Protein AF-A0A1D9H1N9-F1 (afdb_monomer)

Structure (mmCIF, N/CA/C/O backbone):
data_AF-A0A1D9H1N9-F1
#
_entry.id   AF-A0A1D9H1N9-F1
#
loop_
_atom_site.group_PDB
_atom_site.id
_atom_site.type_symbol
_atom_site.label_atom_id
_atom_site.label_alt_id
_atom_site.label_comp_id
_atom_site.label_asym_id
_atom_site.label_entity_id
_atom_site.label_seq_id
_atom_site.pdbx_PDB_ins_code
_atom_site.Cartn_x
_atom_site.Cartn_y
_atom_site.Cartn_z
_atom_site.occupancy
_atom_site.B_iso_or_equiv
_atom_site.auth_seq_id
_atom_site.auth_comp_id
_atom_site.auth_asym_id
_atom_site.auth_atom_id
_atom_site.pdbx_PDB_model_num
ATOM 1 N N . MET A 1 1 ? 19.280 -56.111 -34.566 1.00 44.72 1 MET A N 1
ATOM 2 C CA . MET A 1 1 ? 19.127 -55.750 -33.140 1.00 44.72 1 MET A CA 1
ATOM 3 C C . MET A 1 1 ? 18.303 -54.474 -33.070 1.00 44.72 1 MET A C 1
ATOM 5 O O . MET A 1 1 ? 18.637 -53.517 -33.753 1.00 44.72 1 MET A O 1
ATOM 9 N N . ILE A 1 2 ? 17.181 -54.545 -32.355 1.00 43.91 2 ILE A N 1
ATOM 10 C CA . ILE A 1 2 ? 16.173 -53.493 -32.111 1.00 43.91 2 ILE A CA 1
ATOM 11 C C . ILE A 1 2 ? 16.805 -52.339 -31.283 1.00 43.91 2 ILE A C 1
ATOM 13 O O . ILE A 1 2 ? 17.790 -52.599 -30.591 1.00 43.91 2 ILE A O 1
ATOM 17 N N . PRO A 1 3 ? 16.332 -51.077 -31.404 1.00 46.34 3 PRO A N 1
ATOM 18 C CA . PRO A 1 3 ? 17.131 -49.866 -31.219 1.00 46.34 3 PRO A CA 1
ATOM 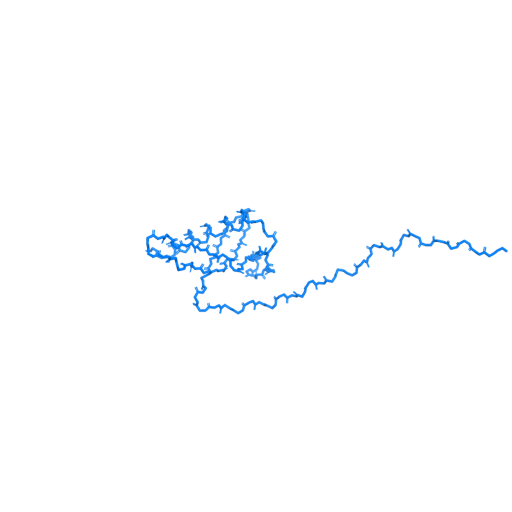19 C C . PRO A 1 3 ? 17.134 -49.358 -29.770 1.00 46.34 3 PRO A C 1
ATOM 21 O O . PRO A 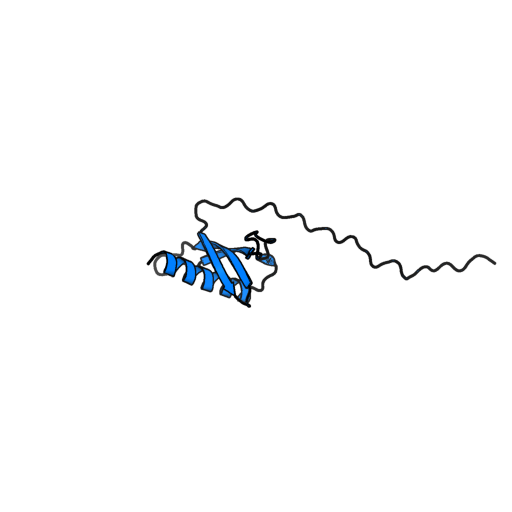1 3 ? 16.129 -49.447 -29.069 1.00 46.34 3 PRO A O 1
ATOM 24 N N . ASN A 1 4 ? 18.245 -48.753 -29.340 1.00 46.78 4 ASN A N 1
ATOM 25 C CA . ASN A 1 4 ? 18.304 -48.031 -28.069 1.00 46.78 4 ASN A CA 1
ATOM 26 C C . ASN A 1 4 ? 17.638 -46.656 -28.213 1.00 46.78 4 ASN A C 1
ATOM 28 O O . ASN A 1 4 ? 18.249 -45.678 -28.638 1.00 46.78 4 ASN A O 1
ATOM 32 N N . LEU A 1 5 ? 16.361 -46.610 -27.845 1.00 46.69 5 LEU A N 1
ATOM 33 C CA . LEU A 1 5 ? 15.670 -45.408 -27.397 1.00 46.69 5 LEU A CA 1
ATOM 34 C C . LEU A 1 5 ? 16.229 -44.992 -26.029 1.00 46.69 5 LEU A C 1
ATOM 36 O O . LEU A 1 5 ? 16.135 -45.772 -25.089 1.00 46.69 5 LEU A O 1
ATOM 40 N N . HIS A 1 6 ? 16.730 -43.761 -25.905 1.00 38.47 6 HIS A N 1
ATOM 41 C CA . HIS A 1 6 ? 16.352 -42.876 -24.794 1.00 38.47 6 HIS A CA 1
ATOM 42 C C . HIS A 1 6 ? 16.757 -41.414 -25.085 1.00 38.47 6 HIS A C 1
ATOM 44 O O . HIS A 1 6 ? 17.907 -41.027 -24.878 1.00 38.47 6 HIS A O 1
ATOM 50 N N . PRO A 1 7 ? 15.820 -40.573 -25.556 1.00 43.94 7 PRO A N 1
ATOM 51 C CA . PRO A 1 7 ? 15.943 -39.125 -25.498 1.00 43.94 7 PRO A CA 1
ATOM 52 C C . PRO A 1 7 ? 15.465 -38.659 -24.115 1.00 43.94 7 PRO A C 1
ATOM 54 O O . PRO A 1 7 ? 14.269 -38.529 -23.879 1.00 43.94 7 PRO A O 1
ATOM 57 N N . ALA A 1 8 ? 16.382 -38.440 -23.174 1.00 43.03 8 ALA A N 1
ATOM 58 C CA . ALA A 1 8 ? 16.038 -38.012 -21.811 1.00 43.03 8 ALA A CA 1
ATOM 59 C C . ALA A 1 8 ? 16.629 -36.644 -21.437 1.00 43.03 8 ALA A C 1
ATOM 61 O O . ALA A 1 8 ? 17.026 -36.426 -20.298 1.00 43.03 8 ALA A O 1
ATOM 62 N N . LEU A 1 9 ? 16.673 -35.704 -22.386 1.00 42.69 9 LEU A N 1
ATOM 63 C CA . LEU A 1 9 ? 16.978 -34.303 -22.078 1.00 42.69 9 LEU A CA 1
ATOM 64 C C . LEU A 1 9 ? 16.164 -33.329 -22.942 1.00 42.69 9 LEU A C 1
ATOM 66 O O . LEU A 1 9 ? 16.699 -32.418 -23.559 1.00 42.69 9 LEU A O 1
ATOM 70 N N . ALA A 1 10 ? 14.852 -33.549 -23.015 1.00 39.78 10 ALA A N 1
ATOM 71 C CA . ALA A 1 10 ? 13.915 -32.618 -23.651 1.00 39.78 10 ALA A CA 1
ATOM 72 C C . ALA A 1 10 ? 12.621 -32.451 -22.833 1.00 39.78 10 ALA A C 1
ATOM 74 O O . ALA A 1 10 ? 11.543 -32.267 -23.387 1.00 39.78 10 ALA A O 1
ATOM 75 N N . ALA A 1 11 ? 12.718 -32.531 -21.504 1.00 43.41 11 ALA A N 1
ATOM 76 C CA . ALA A 1 11 ? 11.592 -32.331 -20.595 1.00 43.41 11 ALA A CA 1
ATOM 77 C C . ALA A 1 11 ? 11.924 -31.244 -19.563 1.00 43.41 11 ALA A C 1
ATOM 79 O O . ALA A 1 11 ? 12.061 -31.520 -18.379 1.00 43.41 11 ALA A O 1
ATOM 80 N N . ALA A 1 12 ? 12.099 -30.004 -20.023 1.00 45.78 12 ALA A N 1
ATOM 81 C CA . ALA A 1 12 ? 12.140 -28.835 -19.137 1.00 45.78 12 ALA A CA 1
ATOM 82 C C . ALA A 1 12 ? 11.652 -27.550 -19.829 1.00 45.78 12 ALA A C 1
ATOM 84 O O . ALA A 1 12 ? 12.121 -26.457 -19.538 1.00 45.78 12 ALA A O 1
ATOM 85 N N . LEU A 1 13 ? 10.699 -27.676 -20.752 1.00 41.06 13 LEU A N 1
ATOM 86 C CA . LEU A 1 13 ? 9.927 -26.543 -21.255 1.00 41.06 13 LEU A CA 1
ATOM 87 C C . LEU A 1 13 ? 8.454 -26.873 -21.045 1.00 41.06 13 LEU A C 1
ATOM 89 O O . LEU A 1 13 ? 7.711 -27.148 -21.983 1.00 41.06 13 LEU A O 1
ATOM 93 N N . ALA A 1 14 ? 8.043 -26.897 -19.776 1.00 44.03 14 ALA A N 1
ATOM 94 C CA . ALA A 1 14 ? 6.645 -26.635 -19.491 1.00 44.03 14 ALA A CA 1
ATOM 95 C C . ALA A 1 14 ? 6.345 -25.236 -20.058 1.00 44.03 14 ALA A C 1
ATOM 97 O O . ALA A 1 14 ? 7.137 -24.318 -19.815 1.00 44.03 14 ALA A O 1
ATOM 98 N N . PRO A 1 15 ? 5.262 -25.042 -20.830 1.00 44.38 15 PRO A N 1
ATOM 99 C CA . PRO A 1 15 ? 4.817 -23.696 -21.128 1.00 44.38 15 PRO A CA 1
ATOM 100 C C . PRO A 1 15 ? 4.586 -23.018 -19.779 1.00 44.38 15 PRO A C 1
ATOM 102 O O . PRO A 1 15 ? 3.844 -23.529 -18.940 1.00 44.38 15 PRO A O 1
ATOM 105 N N . PHE A 1 16 ? 5.272 -21.901 -19.550 1.00 44.72 16 PHE A N 1
ATOM 106 C CA . PHE A 1 16 ? 4.879 -20.959 -18.519 1.00 44.72 16 PHE A CA 1
ATOM 107 C C . PHE A 1 16 ? 3.438 -20.588 -18.858 1.00 44.72 16 PHE A C 1
ATOM 109 O O . PHE A 1 16 ? 3.209 -19.805 -19.777 1.00 44.72 16 PHE A O 1
ATOM 116 N N . SER A 1 17 ? 2.463 -21.239 -18.218 1.00 41.66 17 SER A N 1
ATOM 117 C CA . SER A 1 17 ? 1.085 -20.777 -18.263 1.00 41.66 17 SER A CA 1
ATOM 118 C C . SER A 1 17 ? 1.144 -19.364 -17.707 1.00 41.66 17 SER A C 1
ATOM 120 O O . SER A 1 17 ? 1.472 -19.227 -16.524 1.00 41.66 17 SER A O 1
ATOM 122 N N . PRO A 1 18 ? 0.890 -18.310 -18.505 1.00 45.25 18 PRO A N 1
ATOM 123 C CA . PRO A 1 18 ? 0.655 -17.022 -17.897 1.00 45.25 18 PRO A CA 1
ATOM 124 C C . PRO A 1 18 ? -0.537 -17.248 -16.971 1.00 45.25 18 PRO A C 1
ATOM 126 O O . PRO A 1 18 ? -1.612 -17.656 -17.419 1.00 45.25 18 PRO A O 1
ATOM 129 N N . ALA A 1 19 ? -0.322 -17.073 -15.664 1.00 46.56 19 ALA A N 1
ATOM 130 C CA . ALA A 1 19 ? -1.430 -16.933 -14.736 1.00 46.56 19 ALA A CA 1
ATOM 131 C C . ALA A 1 19 ? -2.409 -15.939 -15.378 1.00 46.56 19 ALA A C 1
ATOM 133 O O . ALA A 1 19 ? -1.938 -14.971 -15.994 1.00 46.56 19 ALA A O 1
ATOM 134 N N . PRO A 1 20 ? -3.729 -16.199 -15.334 1.00 47.78 20 PRO A N 1
ATOM 135 C CA . PRO A 1 20 ? -4.696 -15.324 -15.975 1.00 47.78 20 PRO A CA 1
ATOM 136 C C . PRO A 1 20 ? -4.364 -13.905 -15.545 1.00 47.78 20 PRO A C 1
ATOM 138 O O . PRO A 1 20 ? -4.300 -13.635 -14.347 1.00 47.78 20 PRO A O 1
ATOM 141 N N . THR A 1 21 ? -4.049 -13.043 -16.514 1.00 52.25 21 THR A N 1
ATOM 142 C CA . THR A 1 21 ? -3.841 -11.622 -16.268 1.00 52.25 21 THR A CA 1
ATOM 143 C C . THR A 1 21 ? -5.095 -11.162 -15.553 1.00 52.25 21 THR A C 1
ATOM 145 O O . THR A 1 21 ? -6.151 -11.057 -16.178 1.00 52.25 21 THR A O 1
ATOM 148 N N . ALA A 1 22 ? -5.013 -11.016 -14.228 1.00 52.94 22 ALA A N 1
ATOM 149 C CA . ALA A 1 22 ? -6.123 -10.544 -13.433 1.00 52.94 22 ALA A CA 1
ATOM 150 C C . ALA A 1 22 ? -6.483 -9.197 -14.046 1.00 52.94 22 ALA A C 1
ATOM 152 O O . ALA A 1 22 ? -5.656 -8.280 -14.070 1.00 52.94 22 ALA A O 1
ATOM 153 N N . ALA A 1 23 ? -7.659 -9.136 -14.674 1.00 51.00 23 ALA A N 1
ATOM 154 C CA . ALA A 1 23 ? -8.135 -7.915 -15.292 1.00 51.00 23 ALA A CA 1
ATOM 155 C C . ALA A 1 23 ? -7.996 -6.795 -14.250 1.00 51.00 23 ALA A C 1
ATOM 157 O O . ALA A 1 23 ? -8.287 -7.053 -13.076 1.00 51.00 23 ALA A O 1
ATOM 158 N N . PRO A 1 24 ? -7.506 -5.601 -14.631 1.00 56.19 24 PRO A N 1
ATOM 159 C CA . PRO A 1 24 ? -7.285 -4.523 -13.678 1.00 56.19 24 PRO A CA 1
ATOM 160 C C . PRO A 1 24 ? -8.553 -4.337 -12.846 1.00 56.19 24 PRO A C 1
ATOM 162 O O . PRO A 1 24 ? -9.640 -4.142 -13.403 1.00 56.19 24 PRO A O 1
ATOM 165 N N . ARG A 1 25 ? -8.428 -4.495 -11.520 1.00 62.41 25 ARG A N 1
ATOM 166 C CA . ARG A 1 25 ? -9.554 -4.312 -10.604 1.00 62.41 25 ARG A CA 1
ATOM 167 C C . ARG A 1 25 ? -10.122 -2.921 -10.859 1.00 62.41 25 ARG A C 1
ATOM 169 O O . ARG A 1 25 ? -9.382 -1.942 -10.919 1.00 62.41 25 ARG A O 1
ATOM 176 N N . ARG A 1 26 ? -11.437 -2.843 -11.079 1.00 64.56 26 ARG A N 1
ATOM 177 C CA . ARG A 1 26 ? -12.103 -1.549 -11.218 1.00 64.56 26 ARG A CA 1
ATOM 178 C C . ARG A 1 26 ? -12.050 -0.869 -9.843 1.00 64.56 26 ARG A C 1
ATOM 180 O O . ARG A 1 26 ? -12.519 -1.506 -8.898 1.00 64.56 26 ARG A O 1
ATOM 187 N N . PRO A 1 27 ? -11.529 0.367 -9.740 1.00 63.56 27 PRO A N 1
ATOM 188 C CA . PRO A 1 27 ? -11.434 1.047 -8.460 1.00 63.56 27 PRO A CA 1
ATOM 189 C C . PRO A 1 27 ? -12.807 1.179 -7.808 1.00 63.56 27 PRO A C 1
ATOM 191 O O . PRO A 1 27 ? -13.788 1.517 -8.487 1.00 63.56 27 PRO A O 1
ATOM 194 N N . ARG A 1 28 ? -12.895 0.894 -6.511 1.00 73.31 28 ARG A N 1
ATOM 195 C CA . ARG A 1 28 ? -14.100 1.172 -5.717 1.00 73.31 28 ARG A CA 1
ATOM 196 C C . ARG A 1 28 ? -14.120 2.648 -5.320 1.00 73.31 28 ARG A C 1
ATOM 198 O O . ARG A 1 28 ? -13.079 3.287 -5.242 1.00 73.31 28 ARG A O 1
ATOM 205 N N . ALA A 1 29 ? -15.311 3.198 -5.080 1.00 72.00 29 ALA A N 1
ATOM 206 C CA . ALA A 1 29 ? -15.471 4.622 -4.763 1.00 72.00 29 ALA A CA 1
ATOM 207 C C . ALA A 1 29 ? -14.737 5.048 -3.476 1.00 72.00 29 ALA A C 1
ATOM 209 O O . ALA A 1 29 ? -14.339 6.203 -3.359 1.00 72.00 29 ALA A O 1
ATOM 210 N N . ASP A 1 30 ? -14.543 4.109 -2.550 1.00 80.19 30 ASP A N 1
ATOM 211 C CA . ASP A 1 30 ? -13.923 4.349 -1.246 1.00 80.19 30 ASP A CA 1
ATOM 212 C C . ASP A 1 30 ? -12.410 4.045 -1.230 1.00 80.19 30 ASP A C 1
ATOM 214 O O . ASP A 1 30 ? -11.742 4.259 -0.217 1.00 80.19 30 ASP A O 1
ATOM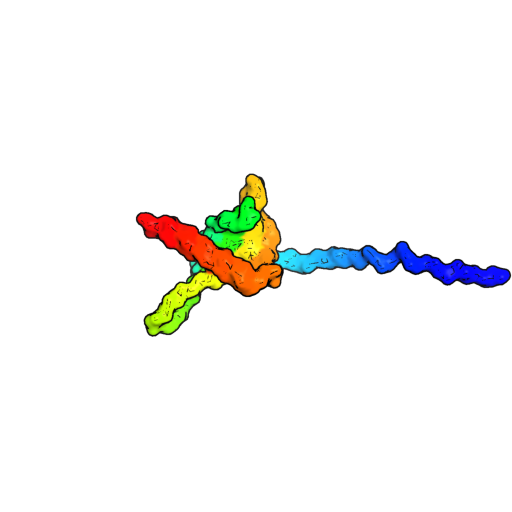 218 N N . GLU A 1 31 ? -11.849 3.571 -2.349 1.00 88.50 31 GLU A N 1
ATOM 219 C CA . GLU A 1 31 ? -10.418 3.291 -2.464 1.00 88.50 31 GLU A CA 1
ATOM 220 C C . GLU A 1 31 ? -9.611 4.586 -2.611 1.00 88.50 31 GLU A C 1
ATOM 222 O O . GLU A 1 31 ? -9.950 5.496 -3.373 1.00 88.50 31 GLU A O 1
A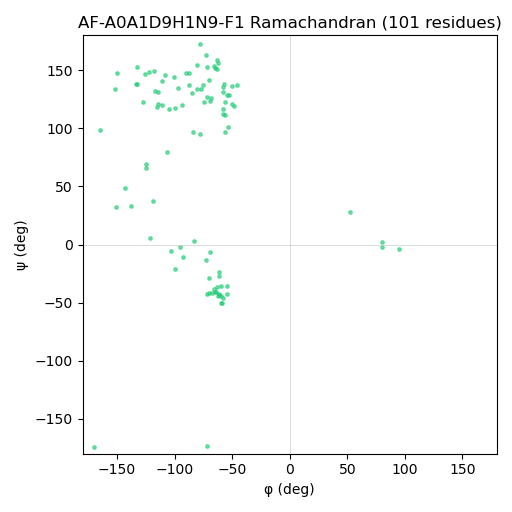TOM 227 N N . GLN A 1 32 ? -8.489 4.653 -1.901 1.00 90.44 32 GLN A N 1
ATOM 228 C CA . GLN A 1 32 ? -7.494 5.708 -2.023 1.00 90.44 32 GLN A CA 1
ATOM 229 C C . GLN A 1 32 ? -6.246 5.161 -2.704 1.00 90.44 32 GLN A C 1
ATOM 231 O O . GLN A 1 32 ? -5.876 3.998 -2.540 1.00 90.44 32 GLN A O 1
ATOM 236 N N . SER A 1 33 ? -5.606 6.017 -3.494 1.00 91.75 33 SER A N 1
ATOM 237 C CA . SER A 1 33 ? -4.377 5.693 -4.215 1.00 91.75 33 SER A CA 1
ATOM 238 C C . SER A 1 33 ? -3.231 6.541 -3.683 1.00 91.75 33 SER A C 1
ATOM 240 O O . SER A 1 33 ? -3.362 7.760 -3.581 1.00 91.75 33 SER A O 1
ATOM 242 N N . ALA A 1 34 ? -2.107 5.901 -3.389 1.00 94.00 34 ALA A N 1
ATOM 243 C CA . ALA A 1 34 ? -0.861 6.539 -3.000 1.00 94.00 34 ALA A CA 1
ATOM 244 C C . ALA A 1 34 ? 0.259 6.141 -3.967 1.00 94.00 34 ALA A C 1
ATOM 246 O O . ALA A 1 34 ? 0.271 5.027 -4.502 1.00 94.00 34 ALA A O 1
ATOM 247 N N . VAL A 1 35 ? 1.205 7.054 -4.179 1.00 94.06 35 VAL A N 1
ATOM 248 C CA . VAL A 1 35 ? 2.452 6.768 -4.891 1.00 94.06 35 VAL A CA 1
ATOM 249 C C . VAL A 1 35 ? 3.585 6.829 -3.881 1.00 94.06 35 VAL A C 1
ATOM 251 O O . VAL A 1 35 ? 3.784 7.858 -3.244 1.00 94.06 35 VAL A O 1
ATOM 254 N N . VAL A 1 36 ? 4.311 5.727 -3.718 1.00 94.12 36 VAL A N 1
ATOM 255 C CA . VAL A 1 36 ? 5.348 5.592 -2.688 1.00 94.12 36 VAL A CA 1
ATOM 256 C C . VAL A 1 36 ? 6.678 5.173 -3.307 1.00 94.12 36 VAL A C 1
ATOM 258 O O . VAL A 1 36 ? 6.707 4.437 -4.293 1.00 94.12 36 VAL A O 1
ATOM 261 N N . LEU A 1 37 ? 7.784 5.636 -2.725 1.00 93.31 37 LEU A N 1
ATOM 262 C CA . LEU A 1 37 ? 9.144 5.259 -3.113 1.00 93.31 37 LEU A CA 1
ATOM 263 C C . LEU A 1 37 ? 9.709 4.301 -2.064 1.00 93.31 37 LEU A C 1
ATOM 265 O O . LEU A 1 37 ? 9.885 4.684 -0.908 1.00 93.31 37 LEU A O 1
ATOM 269 N N . THR A 1 38 ? 10.010 3.063 -2.450 1.00 92.25 38 THR A N 1
ATOM 270 C CA . THR A 1 38 ? 10.647 2.088 -1.551 1.00 92.25 38 THR A CA 1
ATOM 271 C C . THR A 1 38 ? 11.518 1.111 -2.326 1.00 92.25 38 THR A C 1
ATOM 273 O O . THR A 1 38 ? 11.254 0.805 -3.489 1.00 92.25 38 THR A O 1
ATOM 276 N N . ALA A 1 39 ? 12.605 0.666 -1.691 1.00 88.12 39 ALA A N 1
ATOM 277 C CA . ALA A 1 39 ? 13.659 -0.136 -2.315 1.00 88.12 39 ALA A CA 1
ATOM 278 C C . ALA A 1 39 ? 14.231 0.473 -3.618 1.00 88.12 39 ALA A C 1
ATOM 280 O O . ALA A 1 39 ? 14.709 -0.253 -4.482 1.00 88.12 39 ALA A O 1
ATOM 281 N N . GLY A 1 40 ? 14.197 1.806 -3.750 1.00 91.56 40 GLY A N 1
ATOM 282 C CA . GLY A 1 40 ? 14.669 2.525 -4.940 1.00 91.56 40 GLY A CA 1
ATOM 283 C C . GLY A 1 40 ? 13.686 2.557 -6.115 1.00 91.56 40 GLY A C 1
ATOM 284 O O . GLY A 1 40 ? 14.014 3.148 -7.137 1.00 91.56 40 GLY A O 1
ATOM 285 N N . GLU A 1 41 ? 12.491 1.985 -5.961 1.00 93.62 41 GLU A N 1
ATOM 286 C CA . GLU A 1 41 ? 11.478 1.873 -7.015 1.00 93.62 41 GLU A CA 1
ATOM 287 C C . GLU A 1 41 ? 10.199 2.634 -6.642 1.00 93.62 41 GLU A C 1
ATOM 289 O O . GLU A 1 41 ? 9.845 2.746 -5.461 1.00 93.62 41 GLU A O 1
ATOM 294 N N . TRP A 1 42 ? 9.490 3.150 -7.649 1.00 95.50 42 TRP A N 1
ATOM 295 C CA . TRP A 1 42 ? 8.192 3.802 -7.467 1.00 95.50 42 TRP A CA 1
ATOM 296 C C . TRP A 1 42 ? 7.059 2.782 -7.517 1.00 95.50 42 TRP A C 1
ATOM 298 O O . TRP A 1 42 ? 7.017 1.913 -8.388 1.00 95.50 42 TRP A O 1
ATOM 308 N N . TRP A 1 43 ? 6.098 2.925 -6.611 1.00 95.69 43 TRP A N 1
ATOM 309 C CA . TRP A 1 43 ? 4.989 1.993 -6.461 1.00 95.69 43 TRP A CA 1
ATOM 310 C C . TRP A 1 43 ? 3.662 2.728 -6.363 1.00 95.69 43 TRP A C 1
ATOM 312 O O . TRP A 1 43 ? 3.540 3.728 -5.660 1.00 95.69 43 TRP A O 1
ATOM 322 N N . SER A 1 44 ? 2.653 2.199 -7.044 1.00 95.44 44 SER A N 1
ATOM 323 C CA . SER A 1 44 ? 1.257 2.567 -6.867 1.00 95.44 44 SER A CA 1
ATOM 324 C C . SER A 1 44 ? 0.632 1.606 -5.864 1.00 95.44 44 SER A C 1
ATOM 326 O O . SER A 1 44 ? 0.611 0.391 -6.085 1.00 95.44 44 SER A O 1
ATOM 328 N N . VAL A 1 45 ? 0.134 2.159 -4.763 1.00 95.06 45 VAL A N 1
ATOM 329 C CA . VAL A 1 45 ? -0.568 1.423 -3.712 1.00 95.06 45 VAL A CA 1
ATOM 330 C C . VAL A 1 45 ? -2.011 1.900 -3.699 1.00 95.06 45 VAL A C 1
ATOM 332 O O . VAL A 1 45 ? -2.274 3.087 -3.521 1.00 95.06 45 VAL A O 1
ATOM 335 N N . ILE A 1 46 ? -2.944 0.980 -3.907 1.00 94.38 46 ILE A N 1
ATOM 336 C CA . ILE A 1 46 ? -4.383 1.242 -3.877 1.00 94.38 46 ILE A CA 1
ATOM 337 C C . ILE A 1 46 ? -4.974 0.417 -2.745 1.00 94.38 46 ILE A C 1
ATOM 339 O O . ILE A 1 46 ? -4.681 -0.775 -2.627 1.00 94.38 46 ILE A O 1
ATOM 343 N N . GLY A 1 47 ? -5.799 1.039 -1.918 1.00 93.38 47 GLY A N 1
ATOM 344 C CA . GLY A 1 47 ? -6.376 0.396 -0.747 1.00 93.38 47 GLY A CA 1
ATOM 345 C C . GLY A 1 47 ? -7.468 1.232 -0.108 1.00 93.38 47 GLY A C 1
ATOM 346 O O . GLY A 1 47 ? -7.848 2.279 -0.627 1.00 93.38 47 GLY A O 1
ATOM 347 N N . GLU A 1 48 ? -7.971 0.776 1.027 1.00 93.94 48 GLU A N 1
ATOM 348 C CA . GLU A 1 48 ? -9.043 1.445 1.763 1.00 93.94 48 GLU A CA 1
ATOM 349 C C . GLU A 1 48 ? -8.700 1.547 3.249 1.00 93.94 48 GLU A C 1
ATOM 351 O O . GLU A 1 48 ? -7.952 0.734 3.793 1.00 93.94 48 GLU A O 1
ATOM 356 N N . PHE A 1 49 ? -9.242 2.564 3.919 1.00 92.06 49 PHE A N 1
ATOM 357 C CA . PHE A 1 49 ? -9.161 2.640 5.373 1.00 92.06 49 PHE A CA 1
ATOM 358 C C . PHE A 1 49 ? -10.236 1.755 5.996 1.00 92.06 49 PHE A C 1
ATOM 360 O O . PHE A 1 49 ? -11.409 1.826 5.628 1.00 92.06 49 PHE A O 1
ATOM 367 N N . THR A 1 50 ? -9.852 0.961 6.988 1.00 91.12 50 THR A N 1
ATOM 368 C CA . THR A 1 50 ? -10.804 0.210 7.799 1.00 91.12 50 THR A CA 1
ATOM 369 C C . THR A 1 50 ? -11.722 1.160 8.565 1.00 91.12 50 THR A C 1
ATOM 371 O O . THR A 1 50 ? -11.340 2.271 8.941 1.00 91.12 50 THR A O 1
ATOM 374 N N . MET A 1 51 ? -12.944 0.699 8.834 1.00 88.31 51 MET A N 1
ATOM 375 C CA . MET A 1 51 ? -13.903 1.373 9.713 1.00 88.31 51 MET A CA 1
ATOM 376 C C . MET A 1 51 ? -14.005 0.602 11.034 1.00 88.31 51 MET A C 1
ATOM 378 O O . MET A 1 51 ? -14.909 -0.222 11.194 1.00 88.31 51 MET A O 1
ATOM 382 N N . PRO A 1 52 ? -13.051 0.782 11.964 1.00 85.38 52 PRO A N 1
ATOM 383 C CA . PRO A 1 52 ? -13.053 0.035 13.209 1.00 85.38 52 PRO A CA 1
ATOM 384 C C . PRO A 1 52 ? -14.069 0.611 14.210 1.00 85.38 52 PRO A C 1
ATOM 386 O O . PRO A 1 52 ? -14.678 1.662 13.991 1.00 85.38 52 PRO A O 1
ATOM 389 N N . ALA A 1 53 ? -14.262 -0.089 15.331 1.00 89.00 53 ALA A N 1
ATOM 390 C CA . ALA A 1 53 ? -15.167 0.359 16.386 1.00 89.00 53 ALA A CA 1
ATOM 391 C C . ALA A 1 53 ? -14.706 1.702 17.002 1.00 89.00 53 ALA A C 1
ATOM 393 O O . ALA A 1 53 ? -13.511 2.017 16.977 1.00 89.00 53 ALA A O 1
ATOM 394 N N . PRO A 1 54 ? -15.616 2.490 17.609 1.00 87.31 54 PRO A N 1
ATOM 395 C CA . PRO A 1 54 ? -15.245 3.733 18.280 1.00 87.31 54 PRO A CA 1
ATOM 396 C C . PRO A 1 54 ? -14.115 3.523 19.302 1.00 87.31 54 PRO A C 1
ATOM 398 O O . PRO A 1 54 ? -14.205 2.652 20.164 1.00 87.31 54 PRO A O 1
ATOM 401 N N . GLY A 1 55 ? -13.055 4.330 19.203 1.00 87.06 55 GLY A N 1
ATOM 402 C CA . GLY A 1 55 ? -11.861 4.233 20.055 1.00 87.06 55 GLY A CA 1
ATOM 403 C C . GLY A 1 55 ? -10.706 3.413 19.465 1.00 87.06 55 GLY A C 1
ATOM 404 O O . GLY A 1 55 ? -9.632 3.377 20.061 1.00 87.06 55 GLY A O 1
ATOM 405 N N . GLN A 1 56 ? -10.889 2.795 18.296 1.00 87.44 56 GLN A N 1
ATOM 406 C CA . GLN A 1 56 ? -9.816 2.158 17.529 1.00 87.44 56 GLN A CA 1
ATOM 407 C C . GLN A 1 56 ? -9.360 3.062 16.376 1.00 87.44 56 GLN A C 1
ATOM 409 O O . GLN A 1 56 ? -10.166 3.759 15.760 1.00 87.44 56 GLN A O 1
ATOM 414 N N . ALA A 1 57 ? -8.058 3.050 16.084 1.00 85.06 57 ALA A N 1
ATOM 415 C CA . ALA A 1 57 ? -7.497 3.811 14.973 1.00 85.06 57 ALA A CA 1
ATOM 416 C C . ALA A 1 57 ? -7.788 3.104 13.633 1.00 85.06 57 ALA A C 1
ATOM 418 O O . ALA A 1 57 ? -7.573 1.891 13.546 1.00 85.06 57 ALA A O 1
ATOM 419 N N . PRO A 1 58 ? -8.250 3.829 12.595 1.00 87.44 58 PRO A N 1
ATOM 420 C CA . PRO A 1 58 ? -8.342 3.295 11.239 1.00 87.44 58 PRO A CA 1
ATOM 421 C C . PRO A 1 58 ? -6.978 2.803 10.749 1.00 87.44 58 PRO A C 1
ATOM 423 O O . PRO A 1 58 ? -5.965 3.471 10.952 1.00 87.44 58 PRO A O 1
ATOM 426 N N . ALA A 1 59 ? -6.962 1.656 10.077 1.00 90.81 59 ALA A N 1
ATOM 427 C CA . ALA A 1 59 ? -5.785 1.115 9.405 1.00 90.81 59 ALA A CA 1
ATOM 428 C C . ALA A 1 59 ? -6.004 1.174 7.894 1.00 90.81 59 ALA A C 1
ATOM 430 O O . ALA A 1 59 ? -7.113 0.924 7.432 1.00 90.81 59 ALA A O 1
ATOM 431 N N . PHE A 1 60 ? -4.973 1.500 7.125 1.00 93.19 60 PHE A N 1
ATOM 432 C CA . PHE A 1 60 ? -5.035 1.401 5.671 1.00 93.19 60 PHE A CA 1
ATOM 433 C C . PHE A 1 60 ? -4.701 -0.028 5.249 1.00 93.19 60 PHE A C 1
ATOM 435 O O . PHE A 1 60 ? -3.695 -0.564 5.704 1.00 93.19 60 PHE A O 1
ATOM 442 N N . VAL A 1 61 ? -5.534 -0.629 4.402 1.00 93.44 61 VAL A N 1
ATOM 443 C CA . VAL A 1 61 ? -5.352 -1.995 3.900 1.00 93.44 61 VAL A CA 1
ATOM 444 C C . VAL A 1 61 ? -5.129 -1.945 2.398 1.00 93.44 61 VAL A C 1
ATOM 446 O O . VAL A 1 61 ? -6.002 -1.495 1.650 1.00 93.44 61 VAL A O 1
ATOM 449 N N . ALA A 1 62 ? -3.965 -2.406 1.949 1.00 93.69 62 ALA A N 1
ATOM 450 C CA . ALA A 1 62 ? -3.613 -2.420 0.537 1.00 93.69 62 ALA A CA 1
ATOM 451 C C . ALA A 1 62 ? -4.372 -3.534 -0.201 1.00 93.69 62 ALA A C 1
ATOM 453 O O . ALA A 1 62 ? -4.247 -4.716 0.109 1.00 93.69 62 ALA A O 1
ATOM 454 N N . ALA A 1 63 ? -5.130 -3.153 -1.228 1.00 91.81 63 ALA A N 1
ATOM 455 C CA . ALA A 1 63 ? -5.863 -4.066 -2.105 1.00 91.81 63 ALA A CA 1
ATOM 456 C C . ALA A 1 63 ? -5.129 -4.334 -3.431 1.00 91.81 63 ALA A C 1
ATOM 458 O O . ALA A 1 63 ? -5.406 -5.324 -4.110 1.00 91.81 63 ALA A O 1
ATOM 459 N N . SER A 1 64 ? -4.217 -3.445 -3.831 1.00 92.94 64 SER A N 1
ATOM 460 C CA . SER A 1 64 ? -3.381 -3.588 -5.023 1.00 92.94 64 SER A CA 1
ATOM 461 C C . SER A 1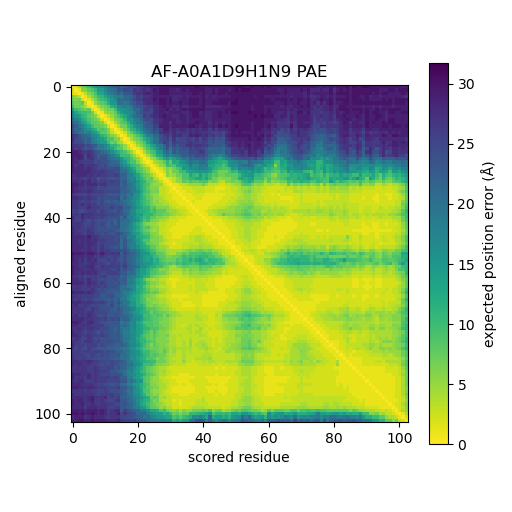 64 ? -2.061 -2.847 -4.827 1.00 92.94 64 SER A C 1
ATOM 463 O O . SER A 1 64 ? -2.043 -1.686 -4.427 1.00 92.94 64 SER A O 1
ATOM 465 N N . ILE A 1 65 ? -0.959 -3.509 -5.174 1.00 94.19 65 ILE A N 1
ATOM 466 C CA . ILE A 1 65 ? 0.392 -2.939 -5.178 1.00 94.19 65 ILE A CA 1
ATOM 467 C C . ILE A 1 65 ? 0.991 -3.205 -6.555 1.00 94.19 65 ILE A C 1
ATOM 469 O O . ILE A 1 65 ? 1.051 -4.359 -6.988 1.00 94.19 65 ILE A O 1
ATOM 473 N N . ARG A 1 66 ? 1.398 -2.150 -7.260 1.00 94.88 66 ARG A N 1
ATOM 474 C CA . ARG A 1 66 ? 1.935 -2.213 -8.628 1.00 94.88 66 ARG A CA 1
ATOM 475 C C . ARG A 1 66 ? 3.191 -1.367 -8.723 1.00 94.88 66 ARG A C 1
ATOM 477 O O . ARG A 1 66 ? 3.218 -0.254 -8.211 1.00 94.88 66 ARG A O 1
ATOM 484 N N . MET A 1 67 ? 4.213 -1.870 -9.401 1.00 94.81 67 MET A N 1
ATOM 485 C CA . MET A 1 67 ? 5.382 -1.057 -9.736 1.00 94.81 67 MET A CA 1
ATOM 486 C C . MET A 1 67 ? 4.994 -0.011 -10.786 1.00 94.81 67 MET A C 1
ATOM 488 O O . MET A 1 67 ? 4.210 -0.309 -11.692 1.00 94.81 67 MET A O 1
ATOM 492 N N . ILE A 1 68 ? 5.528 1.199 -10.665 1.00 93.75 68 ILE A N 1
ATOM 493 C CA . ILE A 1 68 ? 5.399 2.260 -11.663 1.00 93.75 68 ILE A CA 1
ATOM 494 C C . ILE A 1 68 ? 6.686 2.267 -12.480 1.00 93.75 68 ILE A C 1
ATOM 496 O O . ILE A 1 68 ? 7.770 2.510 -11.955 1.00 93.75 68 ILE A O 1
ATOM 500 N N . ASN A 1 69 ? 6.559 1.989 -13.770 1.00 92.06 69 ASN A N 1
ATOM 501 C CA . ASN A 1 69 ? 7.676 1.998 -14.701 1.00 92.06 69 ASN A CA 1
ATOM 502 C C . ASN A 1 69 ? 8.125 3.439 -14.996 1.00 92.06 69 ASN A C 1
ATOM 504 O O . ASN A 1 69 ? 7.380 4.401 -14.803 1.00 92.06 69 ASN A O 1
ATOM 508 N N . ALA A 1 70 ? 9.332 3.595 -15.542 1.00 90.38 70 ALA A N 1
ATOM 509 C CA . ALA A 1 70 ? 9.901 4.905 -15.873 1.00 90.38 70 ALA A CA 1
ATOM 510 C C . ALA A 1 70 ? 9.084 5.706 -16.910 1.00 90.38 70 ALA A C 1
ATOM 512 O O . ALA A 1 70 ? 9.177 6.930 -16.954 1.00 90.38 70 ALA A O 1
ATOM 513 N N . ASP A 1 71 ? 8.279 5.031 -17.735 1.00 91.50 71 ASP A N 1
ATOM 514 C CA . ASP A 1 71 ? 7.355 5.654 -18.692 1.00 91.50 71 ASP A CA 1
ATOM 515 C C . ASP A 1 71 ? 6.009 6.069 -18.056 1.00 91.50 71 ASP A C 1
ATOM 517 O O . ASP A 1 71 ? 5.114 6.547 -18.752 1.00 91.50 71 ASP A O 1
ATOM 521 N N . GLY A 1 72 ? 5.860 5.886 -16.739 1.00 87.69 72 GLY A N 1
ATOM 522 C CA . GLY A 1 72 ? 4.643 6.159 -15.976 1.00 87.69 72 GLY A CA 1
ATOM 523 C C . GLY A 1 72 ? 3.581 5.060 -16.073 1.00 87.69 72 GLY A C 1
ATOM 524 O O . GLY A 1 72 ? 2.533 5.172 -15.433 1.00 87.69 72 GLY A O 1
ATOM 525 N N . SER A 1 73 ? 3.819 3.995 -16.845 1.00 90.62 73 SER A N 1
ATOM 526 C CA . SER A 1 73 ? 2.910 2.851 -16.902 1.00 90.62 73 SER A CA 1
ATOM 527 C C . SER A 1 73 ? 2.969 2.031 -15.613 1.00 90.62 73 SER A C 1
ATOM 529 O O . SER A 1 73 ? 3.981 1.997 -14.914 1.00 90.62 73 SER A O 1
ATOM 531 N N . GLN A 1 74 ? 1.871 1.350 -15.291 1.00 91.19 74 GLN A N 1
ATOM 532 C CA . GLN A 1 74 ? 1.819 0.453 -14.140 1.00 91.19 74 GLN A CA 1
ATOM 533 C C . GLN A 1 74 ? 2.066 -0.990 -14.569 1.00 91.19 74 GLN A C 1
ATOM 535 O O . GLN A 1 74 ? 1.484 -1.4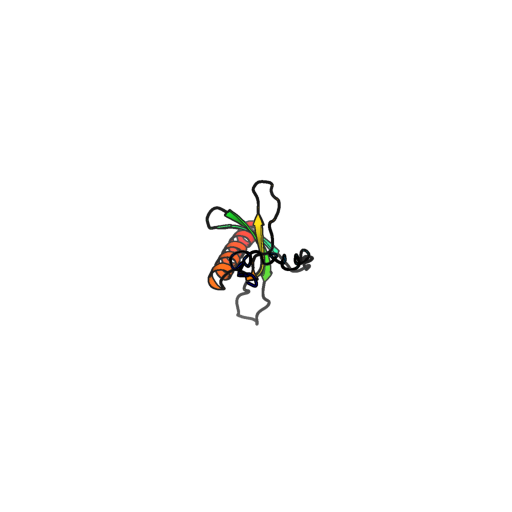78 -15.541 1.00 91.19 74 GLN A O 1
ATOM 540 N N . GLY A 1 75 ? 2.906 -1.675 -13.803 1.00 88.75 75 GLY A N 1
ATOM 541 C CA . GLY A 1 75 ? 3.158 -3.098 -13.935 1.00 88.75 75 GLY A CA 1
ATOM 542 C C . GLY A 1 75 ? 1.993 -3.983 -13.458 1.00 88.75 75 GLY A C 1
ATOM 543 O O . GLY A 1 75 ? 0.897 -3.505 -13.125 1.00 88.75 75 GLY A O 1
ATOM 544 N N . PRO A 1 76 ? 2.219 -5.308 -13.420 1.00 89.50 76 PRO A N 1
ATOM 545 C CA . PRO A 1 76 ? 1.248 -6.251 -12.878 1.00 89.50 76 PRO A CA 1
ATOM 546 C C . PRO A 1 76 ? 0.990 -6.002 -11.385 1.00 89.50 76 PRO A C 1
ATOM 548 O O . PRO A 1 76 ? 1.799 -5.395 -10.686 1.00 89.50 76 PRO A O 1
ATOM 551 N N . GLU A 1 77 ? -0.153 -6.488 -10.902 1.00 91.12 77 GLU A N 1
ATOM 552 C CA . GLU A 1 77 ? -0.477 -6.494 -9.474 1.00 91.12 77 GLU A CA 1
ATOM 553 C C . GLU A 1 77 ? 0.379 -7.529 -8.750 1.00 91.12 77 GLU A C 1
ATOM 555 O O . GLU A 1 77 ? 0.415 -8.689 -9.160 1.00 91.12 77 GLU A O 1
ATOM 560 N N . LEU A 1 78 ? 1.063 -7.103 -7.689 1.00 91.44 78 LEU A N 1
ATOM 561 C CA . LEU A 1 78 ? 2.021 -7.930 -6.957 1.00 91.44 78 LEU A CA 1
ATOM 562 C C . LEU A 1 78 ? 1.675 -8.114 -5.473 1.00 91.44 78 LEU A C 1
ATOM 564 O O . LEU A 1 78 ? 2.457 -8.721 -4.750 1.00 91.44 78 LEU A O 1
ATOM 568 N N . VAL A 1 79 ? 0.515 -7.628 -5.011 1.00 87.94 79 VAL A N 1
ATOM 569 C CA . VAL A 1 79 ? 0.130 -7.661 -3.584 1.00 87.94 79 VAL A CA 1
ATOM 570 C C . VAL A 1 79 ? 0.199 -9.073 -2.984 1.00 87.94 79 VAL A C 1
ATOM 572 O O . VAL A 1 79 ? 0.783 -9.248 -1.919 1.00 87.94 79 VAL A O 1
ATOM 575 N N . ASP A 1 80 ? -0.268 -10.089 -3.716 1.00 87.00 80 ASP A N 1
ATOM 576 C CA . ASP A 1 80 ? -0.277 -11.491 -3.269 1.00 87.00 80 ASP A CA 1
ATOM 577 C C . ASP A 1 80 ? 1.116 -12.152 -3.261 1.00 87.00 80 ASP A C 1
ATOM 579 O O . ASP A 1 80 ? 1.293 -13.236 -2.703 1.00 87.00 80 ASP A O 1
ATOM 583 N N . PHE A 1 81 ? 2.117 -11.523 -3.887 1.00 88.69 81 PHE A N 1
ATOM 584 C CA . PHE A 1 81 ? 3.498 -12.021 -3.933 1.00 88.69 81 PHE A CA 1
ATOM 585 C C . PHE A 1 81 ? 4.368 -11.451 -2.811 1.00 88.69 81 PHE A C 1
ATOM 587 O O . PHE A 1 81 ? 5.493 -11.915 -2.604 1.00 88.69 81 PHE A O 1
ATOM 594 N N . PHE A 1 82 ? 3.872 -10.448 -2.088 1.00 89.31 82 PHE A N 1
ATOM 595 C CA . PHE A 1 82 ? 4.588 -9.841 -0.981 1.00 89.31 82 PHE A CA 1
ATOM 596 C C . PHE A 1 82 ? 4.331 -10.580 0.329 1.00 89.31 82 PHE A C 1
ATOM 598 O O . PHE A 1 82 ? 3.253 -11.106 0.596 1.00 89.31 82 PHE A O 1
ATOM 605 N N . SER A 1 83 ? 5.348 -10.589 1.193 1.00 92.44 83 SER A N 1
ATOM 606 C CA . SER A 1 83 ? 5.148 -11.005 2.578 1.00 92.44 83 SER A CA 1
ATOM 607 C C . SER A 1 83 ? 4.233 -10.008 3.296 1.00 92.44 83 SER A C 1
ATOM 609 O O . SER A 1 83 ? 4.244 -8.820 2.972 1.00 92.44 83 SER A O 1
ATOM 611 N N . ALA A 1 84 ? 3.519 -10.453 4.331 1.00 88.88 84 ALA A N 1
ATOM 612 C CA . ALA A 1 84 ? 2.696 -9.561 5.152 1.00 88.88 84 ALA A CA 1
ATOM 613 C C . ALA A 1 84 ? 3.495 -8.370 5.723 1.00 88.88 84 ALA A C 1
ATOM 615 O O . ALA A 1 84 ? 2.985 -7.258 5.781 1.00 88.88 84 ALA A O 1
ATOM 616 N N . MET A 1 85 ? 4.770 -8.580 6.076 1.00 85.00 85 MET A N 1
ATOM 617 C CA . MET A 1 85 ? 5.655 -7.505 6.545 1.00 85.00 85 MET A CA 1
ATOM 618 C C . MET A 1 85 ? 5.947 -6.471 5.455 1.00 85.00 85 MET A C 1
ATOM 620 O O . MET A 1 85 ? 6.006 -5.279 5.732 1.00 85.00 85 MET A O 1
ATOM 624 N N . SER A 1 86 ? 6.122 -6.918 4.212 1.00 91.31 86 SER A N 1
ATOM 625 C CA . SER A 1 86 ? 6.340 -6.025 3.074 1.00 91.31 86 SER A CA 1
ATOM 626 C C . SER A 1 86 ? 5.073 -5.240 2.740 1.00 91.31 86 SER A C 1
ATOM 628 O O . SER A 1 86 ? 5.157 -4.040 2.506 1.00 91.31 86 SER A O 1
ATOM 630 N N . VAL A 1 87 ? 3.904 -5.891 2.767 1.00 93.81 87 VAL A N 1
ATOM 631 C CA . VAL A 1 87 ? 2.606 -5.222 2.567 1.00 93.81 87 VAL A CA 1
ATOM 632 C C . VAL A 1 87 ? 2.382 -4.148 3.633 1.00 93.81 87 VAL A C 1
ATOM 634 O O . VAL A 1 87 ? 2.054 -3.019 3.281 1.00 93.81 87 VAL A O 1
ATOM 637 N N . ALA A 1 88 ? 2.666 -4.448 4.903 1.00 94.19 88 ALA A N 1
ATOM 638 C CA . ALA A 1 88 ? 2.543 -3.480 5.993 1.00 94.19 88 ALA A CA 1
ATOM 639 C C . ALA A 1 88 ? 3.438 -2.240 5.800 1.00 94.19 88 ALA A C 1
ATOM 641 O O . ALA A 1 88 ? 3.037 -1.127 6.137 1.00 94.19 88 ALA A O 1
ATOM 642 N N . GLU A 1 89 ? 4.636 -2.400 5.227 1.00 94.88 89 GLU A N 1
ATOM 643 C CA . GLU A 1 89 ? 5.507 -1.262 4.905 1.00 94.88 89 GLU A CA 1
ATOM 644 C C . GLU A 1 89 ? 4.904 -0.387 3.794 1.00 94.88 89 GLU A C 1
ATOM 646 O O . GLU A 1 89 ? 4.906 0.839 3.906 1.00 94.88 89 GLU A O 1
ATOM 651 N N . PHE A 1 90 ? 4.328 -0.995 2.750 1.00 95.56 90 PHE A N 1
ATOM 652 C CA . PHE A 1 90 ? 3.606 -0.257 1.707 1.00 95.56 90 PHE A CA 1
ATOM 653 C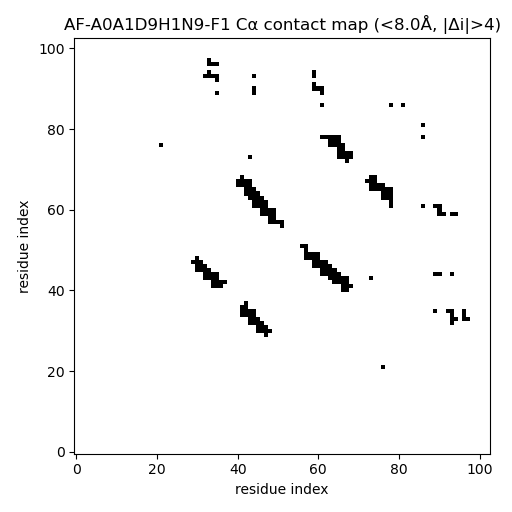 C . PHE A 1 90 ? 2.393 0.492 2.263 1.00 95.56 90 PHE A C 1
ATOM 655 O O . PHE A 1 90 ? 2.175 1.647 1.903 1.00 95.56 90 PHE A O 1
ATOM 662 N N . GLU A 1 91 ? 1.621 -0.136 3.148 1.00 95.88 91 GLU A N 1
ATOM 663 C CA . GLU A 1 91 ? 0.472 0.488 3.811 1.00 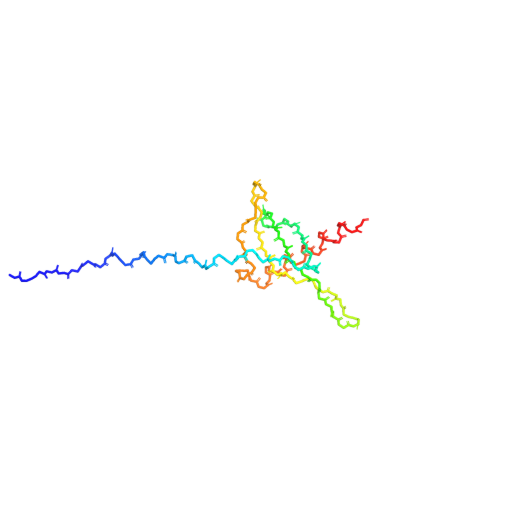95.88 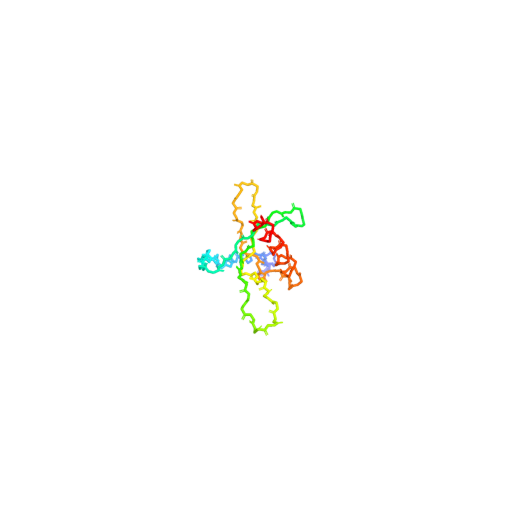91 GLU A CA 1
ATOM 664 C C . GLU A 1 91 ? 0.902 1.678 4.672 1.00 95.88 91 GLU A C 1
ATOM 666 O O . GLU A 1 91 ? 0.300 2.749 4.589 1.00 95.88 91 GLU A O 1
ATOM 671 N N . ARG A 1 92 ? 1.986 1.529 5.443 1.00 95.44 92 ARG A N 1
ATOM 672 C CA . ARG A 1 92 ? 2.560 2.609 6.255 1.00 95.44 92 ARG A CA 1
ATOM 673 C C . ARG A 1 92 ? 2.968 3.804 5.390 1.00 95.44 92 ARG A C 1
ATOM 675 O O . ARG A 1 92 ? 2.553 4.925 5.676 1.00 95.44 92 ARG A O 1
ATOM 682 N N . LEU A 1 93 ? 3.728 3.566 4.320 1.00 95.44 93 LEU A N 1
ATOM 683 C CA . LEU A 1 93 ? 4.162 4.615 3.389 1.00 95.44 93 LEU A CA 1
ATOM 684 C C . LEU A 1 93 ? 2.978 5.274 2.668 1.00 95.44 93 LEU A C 1
ATOM 686 O O . LEU A 1 93 ? 2.987 6.481 2.431 1.00 95.44 93 LEU A O 1
ATOM 690 N N . ALA A 1 94 ? 1.941 4.501 2.335 1.00 94.50 94 ALA A N 1
ATOM 691 C CA . ALA A 1 94 ? 0.733 5.031 1.713 1.00 94.50 94 ALA A CA 1
ATOM 692 C C . ALA A 1 94 ? -0.013 5.986 2.654 1.00 94.50 94 ALA A C 1
ATOM 694 O O . ALA A 1 94 ? -0.460 7.045 2.216 1.00 94.50 94 ALA A O 1
ATOM 695 N N . VAL A 1 95 ? -0.109 5.655 3.947 1.00 94.12 95 VAL A N 1
ATOM 696 C CA . VAL A 1 95 ? -0.699 6.548 4.956 1.00 94.12 95 VAL A CA 1
ATOM 697 C C . VAL A 1 95 ? 0.090 7.849 5.072 1.00 94.12 95 VAL A C 1
ATOM 699 O O . VAL A 1 95 ? -0.530 8.908 5.112 1.00 94.12 95 VAL A O 1
ATOM 702 N N . GLU A 1 96 ? 1.425 7.792 5.090 1.00 93.06 96 GLU A N 1
ATOM 703 C CA . GLU A 1 96 ? 2.279 8.991 5.148 1.00 93.06 96 GLU A CA 1
ATOM 704 C C . GLU A 1 96 ? 2.037 9.906 3.944 1.00 93.06 96 GLU A C 1
ATOM 706 O O . GLU A 1 96 ? 1.712 11.080 4.118 1.00 93.06 96 GLU A O 1
ATOM 711 N N . PHE A 1 97 ? 2.064 9.346 2.733 1.00 92.56 97 PHE A N 1
ATOM 712 C CA . PHE A 1 97 ? 1.783 10.088 1.503 1.00 92.56 97 PHE A CA 1
ATOM 713 C C . PHE A 1 97 ? 0.387 10.735 1.512 1.00 92.56 97 PHE A C 1
ATOM 715 O O . PHE A 1 97 ? 0.218 11.907 1.170 1.00 92.56 97 PHE A O 1
ATOM 722 N N . LEU A 1 98 ? -0.637 9.979 1.918 1.00 90.00 98 LEU A N 1
ATOM 723 C CA . LEU A 1 98 ? -2.019 10.464 1.970 1.00 90.00 98 LEU A CA 1
ATOM 724 C C . LEU A 1 98 ? -2.240 11.500 3.078 1.00 90.00 98 LEU A C 1
ATOM 726 O O . LEU A 1 98 ? -3.127 12.343 2.944 1.00 90.00 98 LEU A O 1
ATOM 730 N N . ALA A 1 99 ? -1.474 11.438 4.168 1.00 88.94 99 ALA A N 1
ATOM 731 C CA . ALA A 1 99 ? -1.511 12.433 5.231 1.00 88.94 99 ALA A CA 1
ATOM 732 C C . ALA A 1 99 ? -0.870 13.753 4.780 1.00 88.94 99 ALA A C 1
ATOM 734 O O . ALA A 1 99 ? -1.448 14.812 5.018 1.00 88.94 99 ALA A O 1
ATOM 735 N N . GLU A 1 100 ? 0.265 13.696 4.079 1.00 84.25 100 GLU A N 1
ATOM 736 C CA . GLU A 1 100 ? 0.945 14.878 3.533 1.00 84.25 100 GLU A CA 1
ATOM 737 C C . GLU A 1 100 ? 0.099 15.600 2.479 1.00 84.25 100 GLU A C 1
ATOM 739 O O . GLU A 1 100 ? -0.001 16.823 2.502 1.00 84.25 100 GLU A O 1
ATOM 744 N N . GLY A 1 101 ? -0.584 14.861 1.601 1.00 67.75 101 GLY A N 1
ATOM 745 C CA . GLY A 1 101 ? -1.470 15.446 0.587 1.00 67.75 101 GLY A CA 1
ATOM 746 C C . GLY A 1 101 ? -2.753 16.090 1.135 1.00 67.75 101 GLY A C 1
ATOM 747 O O . GLY A 1 101 ? -3.507 16.683 0.363 1.00 67.75 101 GLY A O 1
ATOM 748 N N . ARG A 1 102 ? -3.035 15.952 2.439 1.00 58.03 102 ARG A N 1
ATOM 749 C CA . ARG A 1 102 ? -4.204 16.542 3.119 1.00 58.03 102 ARG A CA 1
ATOM 750 C C . ARG A 1 102 ? -3.872 17.784 3.961 1.00 58.03 102 ARG A C 1
ATOM 752 O O . ARG A 1 102 ? -4.809 18.362 4.514 1.00 58.03 102 ARG A O 1
ATOM 759 N N . ALA A 1 103 ? -2.595 18.152 4.094 1.00 46.22 103 ALA A N 1
ATOM 760 C CA . ALA A 1 103 ? -2.140 19.357 4.798 1.00 46.22 103 ALA A CA 1
ATOM 761 C C . ALA A 1 103 ? -2.239 20.609 3.911 1.00 46.22 103 ALA A C 1
ATOM 763 O O . ALA A 1 103 ? -2.522 21.691 4.476 1.00 46.22 103 ALA A O 1
#

Secondary structure (DSSP, 8-state):
--------S-------------PPPPPPTT-EEEEEEETTEEEEEEEEE--PPTTSPP-EEEEEEEEEPTTS-EEEE-GGGS-HHHHHHHHHHHHHHHHHTT-

Mean predicted aligned error: 12.15 Å

Nearest PDB structures (foldseek):
  4jgl-assembly1_A  TM=5.125E-01  e=1.740E+00  Bacteroides eggerthii DSM 20697
  5wru-assembly2_C  TM=5.659E-01  e=2.624E+00  Plasmodium falciparum 3D7
  7moa-assembly1_E  TM=5.628E-01  e=3.730E+00  Homo sapiens
  5wru-assembly1_A  TM=5.895E-01  e=4.717E+00  Plasmodium falciparum 3D7

Sequence (103 aa):
MIPNLHPALAAALAPFSPAPTAAPRRPRADEQSAVVLTAGEWWSVIGEFTMPAPGQAPAFVAASIRMINADGSQGPELVDFFSAMSVAEFERLAVEFLAEGRA

pLDDT: mean 78.52, std 20.02, range [38.47, 95.88]

Radius of gyration: 21.44 Å; Cα contacts (8 Å, |Δi|>4): 118; chains: 1; bounding box: 35×75×53 Å

Solvent-accessible surface area (backbone atoms only — not comparable to full-atom values): 6665 Å² total; per-residue (Å²): 133,87,80,90,81,78,90,86,85,83,86,83,76,74,77,80,72,75,68,77,76,73,69,81,78,77,82,56,93,74,51,48,78,26,76,39,80,56,98,92,42,45,30,41,39,31,23,35,67,50,86,60,60,94,94,53,78,67,47,62,45,72,76,39,33,23,46,43,45,96,86,71,47,71,54,68,78,42,52,91,77,47,52,72,72,56,48,50,50,54,28,53,47,32,50,52,48,55,52,62,78,70,111

Foldseek 3Di:
DDDDDDPDPPPDCDPPPPDPQPPPPDADPQKDWAWFADPNFIKIWIFHWDDDDPPDDTFTATPFIWTQDPVRDTHGTCCVVDDPVVRSVVSVRRVVRVVVVVD